Protein AF-A0A3D1R816-F1 (afdb_monomer)

Sequence (83 aa):
MLVDCRVVRAGGIGRAVIEREHTRLVRLERDGQLVSSASVEASRGEQSSPREEIGRLPFESLLDLARTATPADREELRRGAEL

Foldseek 3Di:
DKDWDWDDDPVWIKIFIADPPDRDTQFIDTNNHTPDHPDPPPPPDPPQPPVNVLVPDDPVVVVVVVVPDDPVNVVVVVVVVVD

Mean predicted aligned error: 15.99 Å

Solvent-accessible surface area (backbone atoms only — not comparable to full-atom values): 5188 Å² total; per-residue (Å²): 109,76,42,84,44,77,47,80,53,101,90,49,44,35,40,38,34,26,42,71,91,47,97,46,66,54,35,36,32,48,76,88,39,77,75,41,72,52,76,92,74,72,85,79,80,70,71,74,50,72,67,60,53,58,72,69,50,56,72,70,58,52,52,56,54,58,69,71,50,49,76,68,54,52,52,54,53,50,58,66,72,78,110

Nearest PDB structures (foldseek):
  7lh5-assembly2_DS  TM=8.528E-01  e=2.274E+00  Thermus thermophilus HB8
  4v6g-assembly1_BQ  TM=7.078E-01  e=1.769E+00  Thermus thermophilus HB8
  4p5m-assembly2_D  TM=2.849E-01  e=2.923E+00  Homo sapiens

Radius of gyration: 19.1 Å; Cα contacts (8 Å, |Δi|>4): 78; chains: 1; bounding box: 36×28×52 Å

Structure (mmCIF, N/CA/C/O backbone):
data_AF-A0A3D1R816-F1
#
_entry.id   AF-A0A3D1R816-F1
#
loop_
_atom_site.group_PDB
_atom_site.id
_atom_site.type_symbol
_atom_site.label_atom_id
_atom_site.label_alt_id
_atom_site.label_comp_id
_atom_site.label_asym_id
_atom_site.label_entity_id
_atom_site.label_seq_id
_atom_site.pdbx_PDB_ins_code
_atom_site.Cartn_x
_atom_site.Cartn_y
_atom_site.Cartn_z
_atom_site.occupancy
_atom_site.B_iso_or_equiv
_atom_site.auth_seq_id
_atom_site.auth_comp_id
_atom_site.auth_asym_id
_atom_site.auth_atom_id
_atom_site.pdbx_PDB_model_num
ATOM 1 N N . MET A 1 1 ? -17.311 3.085 2.382 1.00 57.94 1 MET A N 1
ATOM 2 C CA . MET A 1 1 ? -18.071 2.713 3.604 1.00 57.94 1 MET A CA 1
ATOM 3 C C . MET A 1 1 ? -17.096 2.600 4.770 1.00 57.94 1 MET A C 1
ATOM 5 O O . MET A 1 1 ? -16.002 2.103 4.544 1.00 57.94 1 MET A O 1
ATOM 9 N N . LEU A 1 2 ? -17.458 3.055 5.972 1.00 68.31 2 LEU A N 1
ATOM 10 C CA . LEU A 1 2 ? -16.600 2.983 7.164 1.00 68.31 2 LEU A CA 1
ATOM 11 C C . LEU A 1 2 ? -17.073 1.867 8.104 1.00 68.31 2 LEU A C 1
ATOM 13 O O . LEU A 1 2 ? -18.275 1.629 8.220 1.00 68.31 2 LEU A O 1
ATOM 17 N N . VAL A 1 3 ? -16.130 1.195 8.758 1.00 74.00 3 VAL A N 1
ATOM 18 C CA . VAL A 1 3 ? -16.368 0.186 9.793 1.00 74.00 3 VAL A CA 1
ATOM 19 C C . VAL A 1 3 ? -15.912 0.762 11.130 1.00 74.00 3 VAL A C 1
ATOM 21 O O . VAL A 1 3 ? -14.767 1.191 11.266 1.00 74.00 3 VAL A O 1
ATOM 24 N N . ASP A 1 4 ? -16.818 0.783 12.106 1.00 79.06 4 ASP A N 1
ATOM 25 C CA . ASP A 1 4 ? -16.523 1.175 13.484 1.00 79.06 4 ASP A CA 1
ATOM 26 C C . ASP A 1 4 ? -16.184 -0.077 14.301 1.00 79.06 4 ASP A C 1
ATOM 28 O O . ASP A 1 4 ? -17.023 -0.959 14.497 1.00 79.06 4 ASP A O 1
ATOM 32 N N . CYS A 1 5 ? -14.931 -0.174 14.731 1.00 76.38 5 CYS A N 1
ATOM 33 C CA . CYS A 1 5 ? -14.407 -1.289 15.501 1.00 76.38 5 CYS A CA 1
ATOM 34 C C . CYS A 1 5 ? -14.158 -0.846 16.942 1.00 76.38 5 CYS A C 1
ATOM 36 O O . CYS A 1 5 ? -13.306 0.004 17.211 1.00 76.38 5 CYS A O 1
ATOM 38 N N . ARG A 1 6 ? -14.836 -1.489 17.894 1.00 79.44 6 ARG A N 1
ATOM 39 C CA . ARG A 1 6 ? -14.584 -1.312 19.327 1.00 79.44 6 ARG A CA 1
ATOM 40 C C . ARG A 1 6 ? -13.795 -2.498 19.871 1.00 79.44 6 ARG A C 1
ATOM 42 O O . ARG A 1 6 ? -14.224 -3.640 19.742 1.00 79.44 6 ARG A O 1
ATOM 49 N N . VAL A 1 7 ? -12.660 -2.227 20.510 1.00 74.50 7 VAL A N 1
ATOM 50 C CA . VAL A 1 7 ? -11.802 -3.239 21.140 1.00 74.50 7 VAL A CA 1
ATOM 51 C C . VAL A 1 7 ? -1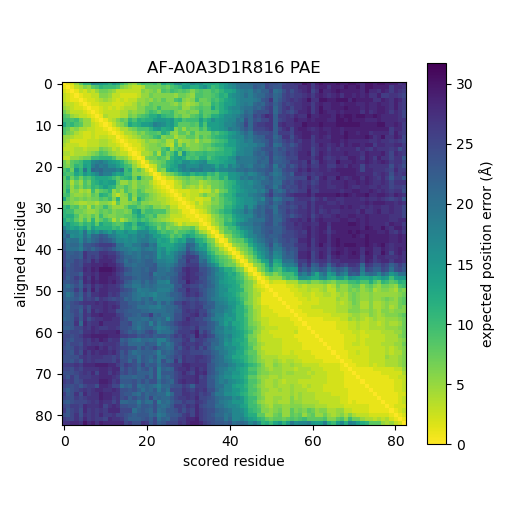1.857 -3.051 22.650 1.00 74.50 7 VAL A C 1
ATOM 53 O O . VAL A 1 7 ? -11.557 -1.974 23.151 1.00 74.50 7 VAL A O 1
ATOM 56 N N . VAL A 1 8 ? -12.222 -4.097 23.387 1.00 73.69 8 VAL A N 1
ATOM 57 C CA . VAL A 1 8 ? -12.287 -4.072 24.856 1.00 73.69 8 VAL A CA 1
ATOM 58 C C . VAL A 1 8 ? -11.258 -5.054 25.406 1.00 73.69 8 VAL A C 1
ATOM 60 O O . VAL A 1 8 ? -11.239 -6.217 25.005 1.00 73.69 8 VAL A O 1
ATOM 63 N N . ARG A 1 9 ? -10.384 -4.596 26.308 1.00 72.88 9 ARG A N 1
ATOM 64 C CA . ARG A 1 9 ? -9.431 -5.440 27.047 1.00 72.88 9 ARG A CA 1
ATOM 65 C C . ARG A 1 9 ? -9.461 -5.082 28.533 1.00 72.88 9 ARG A C 1
ATOM 67 O O . ARG A 1 9 ? -9.939 -4.018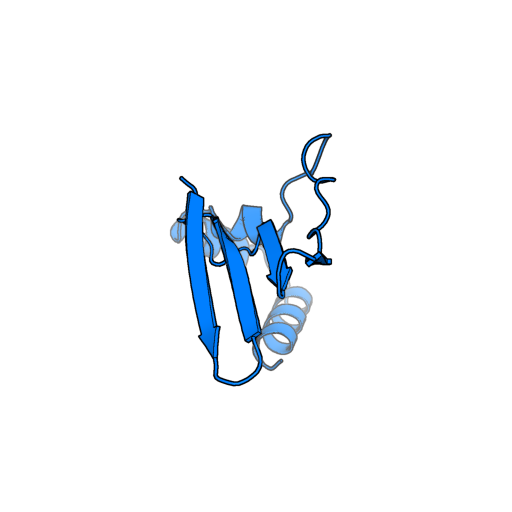 28.906 1.00 72.88 9 ARG A O 1
ATOM 74 N N . ALA A 1 10 ? -8.893 -5.944 29.377 1.00 69.06 10 ALA A N 1
ATOM 75 C CA . ALA A 1 10 ? -8.817 -5.719 30.827 1.00 69.06 10 ALA A CA 1
ATOM 76 C C . ALA A 1 10 ? -8.135 -4.389 31.219 1.00 69.06 10 ALA A C 1
ATOM 78 O O . ALA A 1 10 ? -8.405 -3.863 32.291 1.00 69.06 10 ALA A O 1
ATOM 79 N N . GLY A 1 11 ? -7.277 -3.839 30.350 1.00 67.69 11 GLY A N 1
ATOM 80 C CA . GLY A 1 11 ? -6.575 -2.569 30.560 1.00 67.69 11 GLY A CA 1
ATOM 81 C C . GLY A 1 11 ? -7.174 -1.345 29.855 1.00 67.69 11 GLY A C 1
ATOM 82 O O . GLY A 1 11 ? -6.489 -0.331 29.808 1.00 67.69 11 GLY A O 1
ATOM 83 N N . GLY A 1 12 ? -8.376 -1.431 29.264 1.00 72.50 12 GLY A N 1
ATOM 84 C CA . GLY A 1 12 ? -9.052 -0.269 28.663 1.00 72.50 12 GLY A CA 1
ATOM 85 C C . GLY A 1 12 ? -9.885 -0.566 27.412 1.00 72.50 12 GLY A C 1
ATOM 86 O O . GLY A 1 12 ? -9.988 -1.707 26.942 1.00 72.50 12 GLY A O 1
ATOM 87 N N . ILE A 1 13 ? -10.485 0.491 26.862 1.00 77.88 13 ILE A N 1
ATOM 88 C CA . ILE A 1 13 ? -11.365 0.446 25.688 1.00 77.88 13 ILE A CA 1
ATOM 89 C C . ILE A 1 13 ? -10.733 1.250 24.551 1.00 77.88 13 ILE A C 1
ATOM 91 O O . ILE A 1 13 ? -10.450 2.435 24.692 1.00 77.88 13 ILE A O 1
ATOM 95 N N . GLY A 1 14 ? -10.546 0.613 23.398 1.00 76.38 14 GLY A N 1
ATOM 96 C CA . GLY A 1 14 ? -10.092 1.254 22.169 1.00 76.38 14 GLY A CA 1
ATOM 97 C C . GLY A 1 14 ? -11.203 1.382 21.128 1.00 76.38 14 GLY A C 1
ATOM 98 O O . GLY A 1 14 ? -12.070 0.508 21.031 1.00 76.38 14 GLY A O 1
ATOM 99 N N . ARG A 1 15 ? -11.159 2.442 20.317 1.00 80.62 15 ARG A N 1
ATOM 100 C CA . ARG A 1 15 ? -12.021 2.605 19.136 1.00 80.62 15 ARG A CA 1
ATOM 101 C C . ARG A 1 15 ? -11.167 2.843 17.901 1.00 80.62 15 ARG A C 1
ATOM 103 O O . ARG A 1 15 ? -10.275 3.686 17.920 1.00 80.62 15 ARG A O 1
ATOM 110 N N . ALA A 1 16 ? -11.453 2.096 16.845 1.00 73.12 16 ALA A N 1
ATOM 111 C CA . ALA A 1 16 ? -10.798 2.188 15.554 1.00 73.12 16 ALA A CA 1
ATOM 112 C C . ALA A 1 16 ? -11.851 2.391 14.462 1.00 73.12 16 ALA A C 1
ATOM 114 O O . ALA A 1 16 ? -12.816 1.635 14.393 1.00 73.12 16 ALA A O 1
ATOM 115 N N . VAL A 1 17 ? -11.667 3.388 13.598 1.00 70.81 17 VAL A N 1
ATOM 116 C CA . VAL A 1 17 ? -12.489 3.546 12.387 1.00 70.81 17 VAL A CA 1
ATOM 117 C C . VAL A 1 17 ? -11.654 3.110 11.195 1.00 70.81 17 VAL A C 1
ATOM 119 O O . VAL A 1 17 ? -10.537 3.598 11.034 1.00 70.81 17 VAL A O 1
ATOM 122 N N . ILE A 1 18 ? -12.174 2.188 10.387 1.00 71.00 18 ILE A N 1
ATOM 123 C CA . ILE A 1 18 ? -11.457 1.595 9.252 1.00 71.00 18 ILE A CA 1
ATOM 124 C C . ILE A 1 18 ? -12.266 1.817 7.973 1.00 71.00 18 ILE A C 1
ATOM 126 O O . ILE A 1 18 ? -13.493 1.696 7.982 1.00 71.00 18 ILE A O 1
ATOM 130 N N . GLU A 1 19 ? -11.608 2.131 6.861 1.00 67.12 19 GLU A N 1
ATOM 131 C CA . GLU A 1 19 ? -12.258 2.065 5.549 1.00 67.12 19 GLU A CA 1
ATOM 132 C C . GLU A 1 19 ? -12.548 0.603 5.174 1.00 67.12 19 GLU A C 1
ATOM 134 O O . GLU A 1 19 ? -11.751 -0.293 5.405 1.00 67.12 19 GLU A O 1
ATOM 139 N N . ARG A 1 20 ? -13.738 0.306 4.645 1.00 56.09 20 ARG A N 1
ATOM 140 C CA . ARG A 1 20 ? -14.176 -1.091 4.450 1.00 56.09 20 ARG A CA 1
ATOM 141 C C . ARG A 1 20 ? -13.358 -1.852 3.391 1.00 56.09 20 ARG A C 1
ATOM 143 O O . ARG A 1 20 ? -13.345 -3.077 3.419 1.00 56.09 20 ARG A O 1
ATOM 150 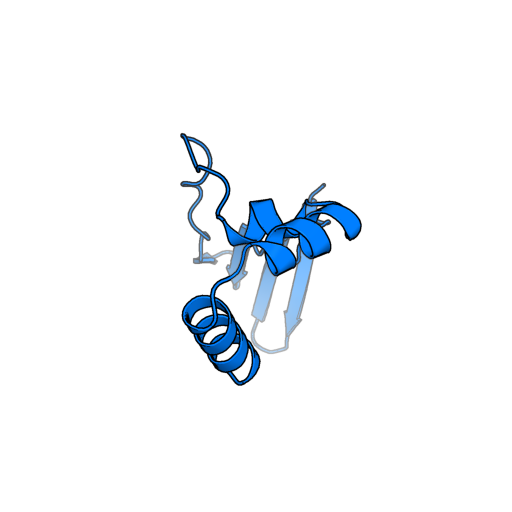N N . GLU A 1 21 ? -12.722 -1.150 2.456 1.00 59.56 21 GLU A N 1
ATOM 151 C CA . GLU A 1 21 ? -12.083 -1.749 1.267 1.00 59.56 21 GLU A CA 1
ATOM 152 C C . GLU A 1 21 ? -10.578 -1.971 1.432 1.00 59.56 21 GLU A C 1
ATOM 154 O O . GLU A 1 21 ? -9.997 -2.871 0.830 1.00 59.56 21 GLU A O 1
ATOM 159 N N . HIS A 1 22 ? -9.956 -1.201 2.313 1.00 57.25 22 HIS A N 1
ATOM 160 C CA . HIS A 1 22 ? -8.547 -1.287 2.649 1.00 57.25 22 HIS A CA 1
ATOM 161 C C . HIS A 1 22 ? -8.484 -1.183 4.157 1.00 57.25 22 HIS A C 1
ATOM 163 O O . HIS A 1 22 ? -9.167 -0.339 4.715 1.00 57.25 22 HIS A O 1
ATOM 169 N N . THR A 1 23 ? -7.696 -2.009 4.835 1.00 59.22 23 THR A N 1
ATOM 170 C CA . THR A 1 23 ? -7.501 -2.014 6.298 1.00 59.22 23 THR A CA 1
ATOM 171 C C . THR A 1 23 ? -6.843 -0.722 6.831 1.00 59.22 23 THR A C 1
ATOM 173 O O . THR A 1 23 ? -5.965 -0.758 7.689 1.00 59.22 23 THR A O 1
ATOM 176 N N . ARG A 1 24 ? -7.226 0.437 6.293 1.00 60.09 24 ARG A N 1
ATOM 177 C CA . ARG A 1 24 ? -6.738 1.779 6.548 1.00 60.09 24 ARG A CA 1
ATOM 178 C C . ARG A 1 24 ? -7.425 2.311 7.793 1.00 60.09 24 ARG A C 1
ATOM 180 O O . ARG A 1 24 ? -8.630 2.553 7.810 1.00 60.09 24 ARG A O 1
ATOM 187 N N . LEU A 1 25 ? -6.627 2.469 8.841 1.00 58.47 25 LEU A N 1
ATOM 188 C CA . LEU A 1 25 ? -7.030 3.035 10.117 1.00 58.47 25 LEU A CA 1
ATOM 189 C C . LEU A 1 25 ? -7.157 4.558 9.984 1.00 58.47 25 LEU A C 1
ATOM 191 O O . LEU A 1 25 ? -6.169 5.255 9.780 1.00 58.47 25 LEU A O 1
ATOM 195 N N . VAL A 1 26 ? -8.377 5.068 10.108 1.00 65.06 26 VAL A N 1
ATOM 196 C CA . VAL A 1 26 ? -8.714 6.495 9.978 1.00 65.06 26 VAL A CA 1
ATOM 197 C C . VAL A 1 26 ? -8.598 7.214 11.320 1.00 65.06 26 VAL A C 1
ATOM 199 O O . VAL A 1 26 ? -8.256 8.392 11.393 1.00 65.06 26 VAL A O 1
ATOM 202 N N . ARG A 1 27 ? -8.896 6.511 12.414 1.00 68.31 27 ARG A N 1
ATOM 203 C CA . ARG A 1 27 ? -8.936 7.102 13.753 1.00 68.31 27 ARG A CA 1
ATOM 204 C C . ARG A 1 27 ? -8.682 6.039 14.800 1.00 68.31 27 ARG A C 1
ATOM 206 O O . ARG A 1 27 ? -9.278 4.969 14.709 1.00 68.31 27 ARG A O 1
ATOM 213 N N . LEU A 1 28 ? -7.843 6.353 15.786 1.00 73.94 28 LEU A N 1
ATOM 214 C CA . LEU A 1 28 ? -7.566 5.485 16.925 1.00 73.94 28 LEU A CA 1
ATOM 215 C C . LEU A 1 28 ? -7.756 6.237 18.241 1.00 73.94 28 LEU A C 1
ATOM 217 O O . LEU A 1 28 ? -7.070 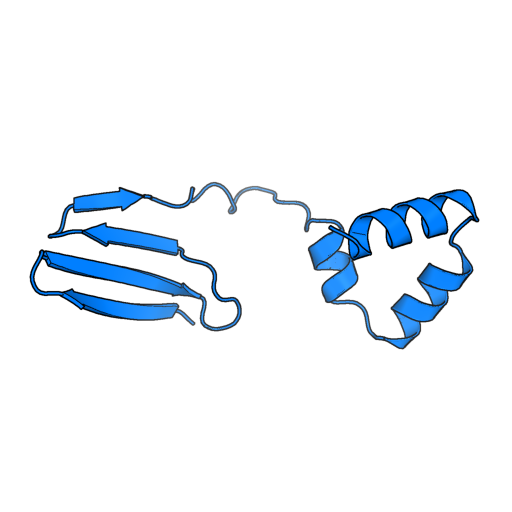7.223 18.512 1.00 73.94 28 LEU A O 1
ATOM 221 N N . GLU A 1 29 ? -8.650 5.728 19.078 1.00 79.12 29 GLU A N 1
ATOM 222 C CA . GLU A 1 29 ? -8.914 6.238 20.422 1.00 79.12 29 GLU A CA 1
ATOM 223 C C . GLU A 1 29 ? -8.610 5.169 21.475 1.00 79.12 29 GLU A C 1
ATOM 225 O O . GLU A 1 29 ? -8.799 3.977 21.224 1.00 79.12 29 GLU A O 1
ATOM 230 N N . ARG A 1 30 ? -8.181 5.603 22.662 1.00 77.88 30 ARG A N 1
ATOM 231 C CA . ARG A 1 30 ? -8.043 4.811 23.889 1.00 77.88 30 ARG A CA 1
ATOM 232 C C . ARG A 1 30 ? -8.710 5.577 25.024 1.00 77.88 30 ARG A C 1
ATOM 234 O O . ARG A 1 30 ? -8.343 6.716 25.282 1.00 77.88 30 ARG A O 1
ATOM 241 N N . ASP A 1 31 ? -9.702 4.964 25.661 1.00 73.75 31 ASP A N 1
ATOM 242 C CA . ASP A 1 31 ? -10.452 5.520 26.795 1.00 73.75 31 ASP A CA 1
ATOM 243 C C . ASP A 1 31 ? -10.995 6.937 26.524 1.00 73.75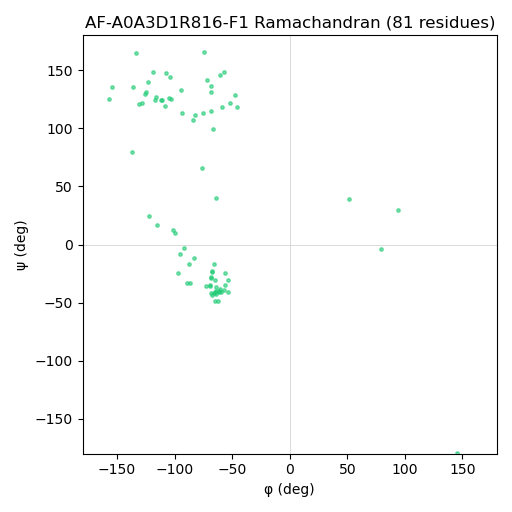 31 ASP A C 1
ATOM 245 O O . ASP A 1 31 ? -10.968 7.826 27.370 1.00 73.75 31 ASP A O 1
ATOM 249 N N . GLY A 1 32 ? -11.472 7.156 25.293 1.00 69.00 32 GLY A N 1
ATOM 250 C CA . GLY A 1 32 ? -12.000 8.444 24.832 1.00 69.00 32 GLY A CA 1
ATOM 251 C C . GLY A 1 32 ? -10.937 9.477 24.442 1.00 69.00 32 GLY A C 1
ATOM 252 O O . GLY A 1 32 ? -11.293 10.539 23.937 1.00 69.00 32 GLY A O 1
ATOM 253 N N . GLN A 1 33 ? -9.646 9.176 24.614 1.00 72.00 33 GLN A N 1
ATOM 254 C CA . GLN 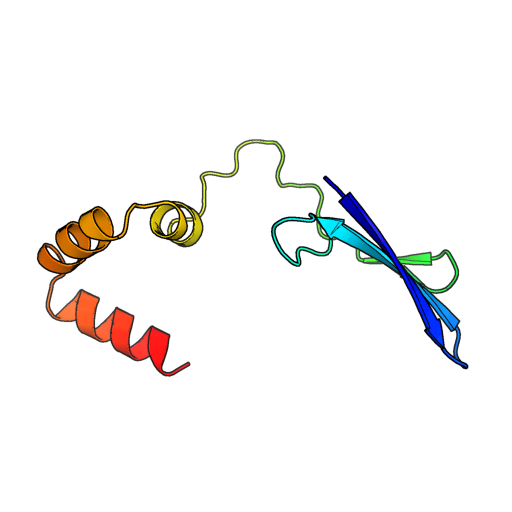A 1 33 ? -8.547 10.015 24.141 1.00 72.00 33 GLN A CA 1
ATOM 255 C C . GLN A 1 33 ? -8.061 9.569 22.765 1.00 72.00 33 GLN A C 1
ATOM 257 O O . GLN A 1 33 ? -7.812 8.389 22.522 1.00 72.00 33 GLN A O 1
ATOM 262 N N . LEU A 1 34 ? -7.894 10.528 21.856 1.00 70.25 34 LEU A N 1
ATOM 263 C CA . LEU A 1 34 ? -7.308 10.288 20.544 1.00 70.25 34 LEU A CA 1
ATOM 264 C C . LEU A 1 34 ? -5.821 9.941 20.711 1.00 70.25 34 LEU A C 1
ATOM 266 O O . LEU A 1 34 ? -5.031 10.773 21.146 1.00 70.25 34 LEU A O 1
ATOM 270 N N . VAL A 1 35 ? -5.447 8.710 20.364 1.00 71.88 35 VAL A N 1
ATOM 271 C CA . VAL A 1 35 ? -4.052 8.236 20.413 1.00 71.88 35 VAL A CA 1
ATOM 272 C C . VAL A 1 35 ? -3.327 8.585 19.116 1.00 71.88 35 VAL A C 1
ATOM 274 O O . VAL A 1 35 ? -2.132 8.863 19.122 1.00 71.88 35 VAL A O 1
ATOM 277 N N . SER A 1 36 ? -4.053 8.581 17.996 1.00 60.50 36 SER A N 1
ATOM 278 C CA . SER A 1 36 ? -3.554 9.023 16.698 1.00 60.50 36 SER A CA 1
ATOM 279 C C . SER A 1 36 ? -4.725 9.434 15.805 1.00 60.50 36 SER A C 1
ATOM 281 O O . SER A 1 36 ? -5.658 8.657 15.577 1.00 60.50 36 SER A O 1
ATOM 283 N N . SER A 1 37 ? -4.673 10.659 15.287 1.00 54.34 37 SER A N 1
ATOM 284 C CA . SER A 1 37 ? -5.286 10.988 14.002 1.00 54.34 37 SER A CA 1
ATOM 285 C C . SER A 1 37 ? -4.280 10.596 12.930 1.00 54.34 37 SER A C 1
ATOM 287 O O . SER A 1 37 ? -3.265 11.277 12.773 1.00 54.34 37 SER A O 1
ATOM 289 N N . ALA A 1 38 ? -4.531 9.514 12.194 1.00 53.00 38 ALA A N 1
ATOM 290 C CA . ALA A 1 38 ? -3.865 9.360 10.909 1.00 53.00 38 ALA A CA 1
ATOM 291 C C . ALA A 1 38 ? -4.258 10.591 10.080 1.00 53.00 38 ALA A C 1
ATOM 293 O O . ALA A 1 38 ? -5.447 10.872 9.928 1.00 53.00 38 ALA A O 1
ATOM 294 N N . SER A 1 39 ? -3.257 11.386 9.699 1.00 44.19 39 SER A N 1
ATOM 295 C CA . SER A 1 39 ? -3.416 12.736 9.164 1.00 44.19 39 SER A CA 1
ATOM 296 C C . SER A 1 39 ? -4.516 12.791 8.106 1.00 44.19 39 SER A C 1
ATOM 298 O O . SER A 1 39 ? -4.431 12.148 7.060 1.00 44.19 39 SER A O 1
ATOM 300 N N . VAL A 1 40 ? -5.556 13.576 8.381 1.00 43.62 40 VAL A N 1
ATOM 301 C CA . VAL A 1 40 ? -6.514 14.036 7.375 1.00 43.62 40 VAL A CA 1
ATOM 302 C C . VAL A 1 40 ? -5.821 15.153 6.586 1.00 43.62 40 VAL A C 1
ATOM 304 O O . VAL A 1 40 ? -6.193 16.315 6.674 1.00 43.62 40 VAL A O 1
ATOM 307 N N . GLU A 1 41 ? -4.764 14.810 5.850 1.00 41.94 41 GLU A N 1
ATOM 308 C CA . GLU A 1 41 ? -4.097 15.699 4.881 1.00 41.94 41 GLU A CA 1
ATOM 309 C C . GLU A 1 41 ? -4.078 15.099 3.467 1.00 41.94 41 GLU A C 1
ATOM 311 O O . GLU A 1 41 ? -3.292 15.486 2.616 1.00 41.94 41 GLU A O 1
ATOM 316 N N . ALA A 1 42 ? -5.021 14.204 3.177 1.00 41.88 42 ALA A N 1
ATOM 317 C CA . ALA A 1 42 ? -5.143 13.521 1.890 1.00 41.88 42 ALA A CA 1
ATOM 318 C C . ALA A 1 42 ? -6.233 14.103 0.965 1.00 41.88 42 ALA A C 1
ATOM 320 O O . ALA A 1 42 ? -6.657 13.476 -0.000 1.00 41.88 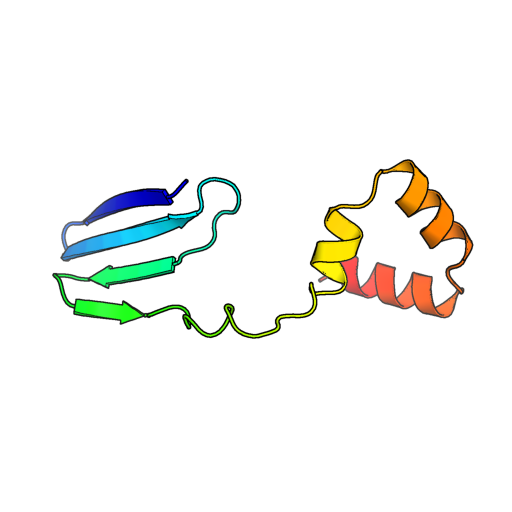42 ALA A O 1
ATOM 321 N N . SER A 1 43 ? -6.778 15.289 1.265 1.00 41.66 43 SER A N 1
ATOM 322 C CA . SER A 1 43 ? -7.921 15.850 0.510 1.00 41.66 43 SER A CA 1
ATOM 323 C C . SER A 1 43 ? -7.619 17.134 -0.260 1.00 41.66 43 SER A C 1
ATOM 325 O O . SER A 1 43 ? -8.540 17.815 -0.707 1.00 41.66 43 SER A O 1
ATOM 327 N N . ARG A 1 44 ? -6.342 17.462 -0.485 1.00 41.75 44 ARG A N 1
ATOM 328 C CA . ARG A 1 44 ? -5.947 18.500 -1.449 1.00 41.75 44 ARG A CA 1
ATOM 329 C C . ARG A 1 44 ? -4.745 18.039 -2.277 1.00 41.75 44 ARG A C 1
ATOM 331 O O . ARG A 1 44 ? -3.623 18.448 -2.023 1.00 41.75 44 ARG A O 1
ATOM 338 N N . GLY A 1 45 ? -5.012 17.216 -3.293 1.00 43.72 45 GLY A N 1
ATOM 339 C CA . GLY A 1 45 ? -4.083 17.002 -4.409 1.00 43.72 45 GLY A CA 1
ATOM 340 C C . GLY A 1 45 ? -3.119 15.820 -4.299 1.00 43.72 45 GLY A C 1
ATOM 341 O O . GLY A 1 45 ? -2.034 15.901 -4.866 1.00 43.72 45 GLY A O 1
ATOM 342 N N . GLU A 1 46 ? -3.481 14.731 -3.617 1.00 46.34 46 GLU A N 1
ATOM 343 C CA . GLU A 1 46 ? -2.685 13.498 -3.667 1.00 46.34 46 GLU A CA 1
ATOM 344 C C . GLU A 1 46 ? -2.749 12.897 -5.075 1.00 46.34 46 GLU A C 1
ATOM 346 O O . GLU A 1 46 ? -3.723 12.256 -5.472 1.00 46.34 46 GLU A O 1
ATOM 351 N N . GLN A 1 47 ? -1.698 13.152 -5.856 1.00 55.69 47 GLN A N 1
ATOM 352 C CA . GLN A 1 47 ? -1.355 12.320 -6.999 1.00 55.69 47 GLN A CA 1
ATOM 353 C C . GLN A 1 47 ? -1.303 10.881 -6.488 1.00 55.69 47 GLN A C 1
ATOM 355 O O . GLN A 1 47 ? -0.590 10.597 -5.523 1.00 55.69 47 GLN A O 1
ATOM 360 N N . SER A 1 48 ? -2.123 10.013 -7.085 1.00 57.72 48 SER A N 1
ATOM 361 C CA . SER A 1 48 ? -2.179 8.594 -6.744 1.00 57.72 48 SER A CA 1
ATOM 362 C C . SER A 1 48 ? -0.748 8.068 -6.701 1.00 57.72 48 SER A C 1
ATOM 364 O O . SER A 1 48 ? 0.037 8.317 -7.616 1.00 57.72 48 SER A O 1
ATOM 366 N N . SER A 1 49 ? -0.367 7.398 -5.614 1.00 74.94 49 SER A N 1
ATOM 367 C CA . SER A 1 49 ? 1.002 6.897 -5.534 1.00 74.94 49 SER A CA 1
ATOM 368 C C . SER A 1 49 ? 1.237 5.920 -6.696 1.00 74.94 49 SER A C 1
ATOM 370 O O . SER A 1 49 ? 0.314 5.179 -7.056 1.00 74.94 49 SER A O 1
ATOM 372 N N . PRO A 1 50 ? 2.449 5.844 -7.275 1.00 74.25 50 PRO A N 1
ATOM 373 C CA . PRO A 1 50 ? 2.714 4.928 -8.385 1.00 74.25 50 PRO A CA 1
ATOM 374 C C . PRO A 1 50 ? 2.325 3.474 -8.072 1.00 74.25 50 PRO A C 1
ATOM 376 O O . PRO A 1 50 ? 1.891 2.736 -8.950 1.00 74.25 50 PRO A O 1
ATOM 379 N N . ARG A 1 51 ? 2.402 3.061 -6.796 1.00 76.69 51 ARG A N 1
ATOM 380 C CA . ARG A 1 51 ? 1.942 1.738 -6.346 1.00 76.69 51 ARG A CA 1
ATOM 381 C C . ARG A 1 51 ? 0.423 1.572 -6.417 1.00 76.69 51 ARG A C 1
ATOM 383 O O . ARG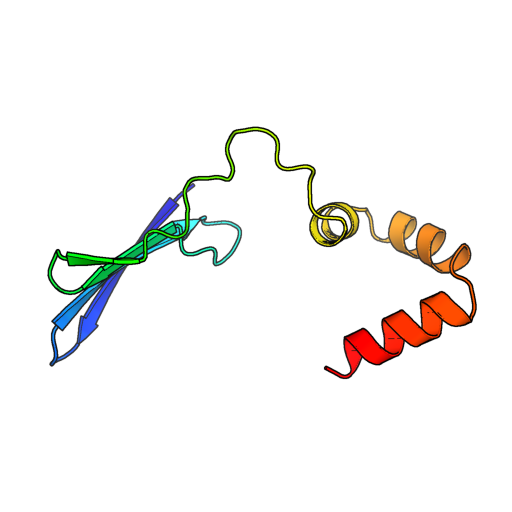 A 1 51 ? -0.040 0.511 -6.824 1.00 76.69 51 ARG A O 1
ATOM 390 N N . GLU A 1 52 ? -0.347 2.585 -6.034 1.00 76.31 52 GLU A N 1
ATOM 391 C CA . GLU A 1 52 ? -1.811 2.560 -6.143 1.00 76.31 52 GLU A CA 1
ATOM 392 C C . GLU A 1 52 ? -2.274 2.603 -7.598 1.00 76.31 52 GLU A C 1
ATOM 394 O O . GLU A 1 52 ? -3.254 1.948 -7.942 1.00 76.31 52 GLU A O 1
ATOM 399 N N . GLU A 1 53 ? -1.569 3.338 -8.459 1.00 79.81 53 GLU A N 1
ATOM 400 C CA . GLU A 1 53 ? -1.856 3.358 -9.895 1.00 79.81 53 GLU A CA 1
ATOM 401 C C . GLU A 1 53 ? -1.606 1.984 -10.522 1.00 79.81 53 GLU A C 1
ATOM 403 O O . GLU A 1 53 ? -2.499 1.437 -11.168 1.00 79.81 53 GLU A O 1
ATOM 408 N N . ILE A 1 54 ? -0.445 1.376 -10.248 1.00 84.50 54 ILE A N 1
ATOM 409 C CA . ILE A 1 54 ? -0.108 0.020 -10.704 1.00 84.50 54 ILE A CA 1
ATOM 410 C C . ILE A 1 54 ? -1.113 -1.008 -10.163 1.00 84.50 54 ILE A C 1
ATOM 412 O O . ILE A 1 54 ? -1.551 -1.884 -10.904 1.00 84.50 54 ILE A O 1
ATOM 416 N N . GLY A 1 55 ? -1.536 -0.884 -8.901 1.00 83.25 55 GLY A N 1
ATOM 417 C CA . GLY A 1 55 ? -2.498 -1.796 -8.276 1.00 83.25 55 GLY A CA 1
ATOM 418 C C . GLY A 1 55 ? -3.909 -1.762 -8.877 1.00 83.25 55 GLY A C 1
ATOM 419 O O . GLY A 1 55 ? -4.682 -2.692 -8.656 1.00 83.25 55 GLY A O 1
ATOM 420 N N . ARG A 1 56 ? -4.255 -0.718 -9.641 1.00 86.88 56 ARG A N 1
ATOM 421 C CA . ARG A 1 56 ? -5.543 -0.596 -10.349 1.00 86.88 56 ARG A CA 1
ATOM 422 C C . ARG A 1 56 ? -5.481 -1.071 -11.801 1.00 86.88 56 ARG A C 1
ATOM 424 O O . ARG A 1 56 ? -6.526 -1.138 -12.450 1.00 86.88 56 ARG A O 1
ATOM 431 N N . LEU A 1 57 ? -4.293 -1.369 -12.329 1.00 87.25 57 LEU A N 1
ATOM 432 C CA . LEU A 1 57 ? -4.150 -1.808 -13.712 1.00 87.25 57 LEU A CA 1
ATOM 433 C C . LEU A 1 57 ? -4.688 -3.236 -13.899 1.00 87.25 57 LEU A C 1
ATOM 435 O O . LEU A 1 57 ? -4.461 -4.102 -13.050 1.00 87.25 57 LEU A O 1
ATOM 439 N N . PRO A 1 58 ? -5.360 -3.520 -15.030 1.00 89.00 58 PRO A N 1
ATOM 440 C CA . PRO A 1 58 ? -5.660 -4.887 -15.429 1.00 89.00 58 PRO A CA 1
ATOM 441 C C . PRO A 1 58 ? -4.380 -5.716 -15.542 1.00 89.00 58 PRO A C 1
ATOM 443 O O . PRO A 1 58 ? -3.332 -5.207 -15.940 1.00 89.00 58 PRO A O 1
ATOM 446 N N . PHE A 1 59 ? -4.487 -7.015 -15.264 1.00 86.19 59 PHE A N 1
ATOM 447 C CA . PHE A 1 59 ? -3.342 -7.926 -15.297 1.00 86.19 59 PHE A CA 1
ATOM 448 C C . PHE A 1 59 ? -2.574 -7.880 -16.629 1.00 86.19 59 PHE A C 1
ATOM 450 O O . PHE A 1 59 ? -1.349 -7.818 -16.631 1.00 86.19 59 PHE A O 1
ATOM 457 N N . GLU A 1 60 ? -3.279 -7.808 -17.759 1.00 92.19 60 GLU A N 1
ATOM 458 C CA . GLU A 1 60 ? -2.658 -7.700 -19.087 1.00 92.19 60 GLU A CA 1
ATOM 459 C C . GLU A 1 60 ? -1.794 -6.436 -19.234 1.00 92.19 60 GLU A C 1
ATOM 461 O O . GLU A 1 60 ? -0.691 -6.484 -19.775 1.00 92.19 60 GLU A O 1
ATOM 466 N N . SER A 1 61 ? -2.235 -5.309 -18.669 1.00 90.00 61 SER A N 1
ATOM 467 C CA . SER A 1 61 ? -1.470 -4.056 -18.680 1.00 90.00 61 SER A CA 1
ATOM 468 C C . SER A 1 61 ? -0.203 -4.138 -17.825 1.00 90.00 61 SER A C 1
ATOM 470 O O . SER A 1 61 ? 0.789 -3.476 -18.129 1.00 90.00 61 SER A O 1
ATOM 472 N N . LEU A 1 62 ? -0.196 -4.980 -16.785 1.00 87.94 62 LEU A N 1
ATOM 473 C CA . LEU A 1 62 ? 1.012 -5.260 -16.005 1.00 87.94 62 LEU A CA 1
ATOM 474 C C . LEU A 1 62 ? 2.034 -6.063 -16.820 1.00 87.94 62 LEU A C 1
ATO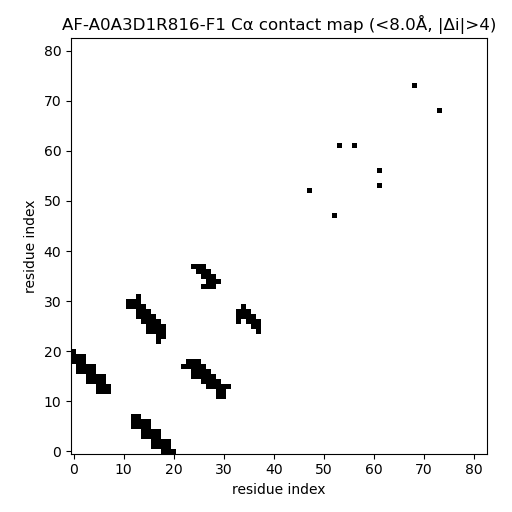M 476 O O . LEU A 1 62 ? 3.235 -5.827 -16.690 1.00 87.94 62 LEU A O 1
ATOM 480 N N . LEU A 1 63 ? 1.579 -6.973 -17.690 1.00 89.00 63 LEU A N 1
ATOM 481 C CA . LEU A 1 63 ? 2.465 -7.713 -18.594 1.00 89.00 63 LEU A CA 1
ATOM 482 C C . LEU A 1 63 ? 3.116 -6.786 -19.621 1.00 89.00 63 LEU A C 1
ATOM 484 O O . LEU A 1 63 ? 4.315 -6.906 -19.882 1.00 89.00 63 LEU A O 1
ATOM 488 N N . ASP A 1 64 ? 2.356 -5.841 -20.172 1.00 91.69 64 ASP A N 1
ATOM 489 C CA . ASP A 1 64 ? 2.891 -4.851 -21.107 1.00 91.69 64 ASP A CA 1
ATOM 490 C C . ASP A 1 64 ? 3.912 -3.923 -20.441 1.00 91.69 64 ASP A C 1
ATOM 492 O O . ASP A 1 64 ? 4.983 -3.690 -21.002 1.00 91.69 64 ASP A O 1
ATOM 496 N N . LEU A 1 65 ? 3.657 -3.491 -19.204 1.00 87.94 65 LEU A N 1
ATOM 497 C CA . LEU A 1 65 ? 4.623 -2.722 -18.416 1.00 87.94 65 LEU A CA 1
ATOM 498 C C . LEU A 1 65 ? 5.895 -3.533 -18.104 1.00 87.94 65 LEU A C 1
ATOM 500 O O . LEU A 1 65 ? 7.013 -3.026 -18.191 1.00 87.94 65 LEU A O 1
ATOM 504 N N . ALA A 1 66 ? 5.759 -4.823 -17.791 1.00 88.31 66 ALA A N 1
ATOM 505 C CA . ALA A 1 66 ? 6.906 -5.696 -17.544 1.00 88.31 66 ALA A CA 1
ATOM 506 C C . ALA A 1 66 ? 7.784 -5.886 -18.797 1.00 88.31 66 ALA A C 1
ATOM 508 O O . ALA A 1 66 ? 9.005 -6.047 -18.691 1.00 88.31 66 ALA A O 1
ATOM 509 N N . ARG A 1 67 ? 7.186 -5.839 -19.995 1.00 91.19 67 ARG A N 1
ATOM 510 C CA . ARG A 1 67 ? 7.916 -5.924 -21.270 1.00 91.19 67 ARG A CA 1
ATOM 511 C C . ARG A 1 67 ? 8.781 -4.694 -21.537 1.00 91.19 67 ARG A C 1
ATOM 513 O O . ARG A 1 67 ? 9.817 -4.842 -22.180 1.00 91.19 67 ARG A O 1
ATOM 520 N N . THR A 1 68 ? 8.407 -3.519 -21.028 1.00 93.00 68 THR A N 1
ATOM 521 C CA . THR A 1 68 ? 9.204 -2.289 -21.178 1.00 93.00 68 THR A CA 1
ATOM 522 C C . THR A 1 68 ? 10.325 -2.158 -20.144 1.00 93.00 68 THR A C 1
ATOM 524 O O . THR A 1 68 ? 11.184 -1.295 -20.294 1.00 93.00 68 THR A O 1
ATOM 527 N N . ALA A 1 69 ? 10.338 -3.000 -19.106 1.00 92.44 69 ALA A N 1
ATOM 528 C CA . ALA A 1 69 ? 11.324 -2.939 -18.031 1.00 92.44 69 ALA A CA 1
ATOM 529 C C . ALA A 1 69 ? 12.734 -3.319 -18.510 1.00 92.44 69 ALA A C 1
ATOM 531 O O . ALA A 1 69 ? 12.946 -4.378 -19.119 1.00 92.44 69 ALA A O 1
ATOM 532 N N . THR A 1 70 ? 13.712 -2.482 -18.166 1.00 94.31 70 THR A N 1
ATOM 533 C CA . THR A 1 70 ? 15.132 -2.740 -18.412 1.00 94.31 70 THR A CA 1
ATOM 534 C C . THR A 1 70 ? 15.680 -3.798 -17.441 1.00 94.31 70 THR A C 1
ATOM 536 O O . THR A 1 70 ? 15.051 -4.109 -16.425 1.00 94.31 70 THR A O 1
ATOM 539 N N . PRO A 1 71 ? 16.874 -4.369 -17.698 1.00 92.94 71 PRO A N 1
ATOM 540 C CA . PRO A 1 71 ? 17.517 -5.268 -16.741 1.00 92.94 71 PRO A CA 1
ATOM 541 C C . PRO A 1 71 ? 17.728 -4.640 -15.354 1.00 92.94 71 PRO A C 1
ATOM 543 O O . PRO A 1 71 ? 17.594 -5.339 -14.355 1.00 92.94 71 PRO A O 1
ATOM 546 N N . ALA A 1 72 ? 18.007 -3.333 -15.289 1.00 93.50 72 ALA A N 1
ATOM 547 C CA . ALA A 1 72 ? 18.168 -2.613 -14.027 1.00 93.50 72 ALA A CA 1
ATOM 548 C C . ALA A 1 72 ? 16.842 -2.514 -13.254 1.00 93.50 72 ALA A C 1
ATOM 550 O O . ALA A 1 72 ? 16.810 -2.808 -12.061 1.00 93.50 72 ALA A O 1
ATOM 551 N N . ASP A 1 73 ? 15.739 -2.201 -13.944 1.00 90.94 73 ASP A N 1
ATOM 552 C CA . ASP A 1 73 ? 14.405 -2.134 -13.329 1.00 90.94 73 ASP A CA 1
ATOM 553 C C . ASP A 1 73 ? 13.991 -3.489 -12.745 1.00 90.94 73 ASP A C 1
ATOM 555 O O . ASP A 1 73 ? 13.444 -3.570 -11.648 1.00 90.94 73 ASP A O 1
ATOM 559 N N . ARG A 1 74 ? 14.296 -4.584 -13.454 1.00 90.12 74 ARG A N 1
ATOM 560 C CA . ARG A 1 74 ? 14.004 -5.949 -12.986 1.00 90.12 74 ARG A CA 1
ATOM 561 C C . ARG A 1 74 ? 14.777 -6.310 -11.724 1.00 90.12 74 ARG A C 1
ATOM 563 O O . ARG A 1 74 ? 14.243 -7.014 -10.869 1.00 90.12 74 ARG A O 1
ATOM 570 N N . GLU A 1 75 ? 16.012 -5.840 -11.608 1.00 92.62 75 GLU A N 1
ATOM 571 C CA . GLU A 1 75 ? 16.830 -6.082 -10.423 1.00 92.62 75 GLU A CA 1
ATOM 572 C C . GLU A 1 75 ? 16.347 -5.268 -9.217 1.00 92.62 75 GLU A C 1
ATOM 574 O O . GLU A 1 75 ? 16.345 -5.764 -8.092 1.00 92.62 75 GLU A O 1
ATOM 579 N N . GLU A 1 76 ? 15.873 -4.041 -9.441 1.00 88.12 76 GLU A N 1
ATOM 580 C CA . GLU A 1 76 ? 15.224 -3.243 -8.396 1.00 88.12 76 GLU A CA 1
ATOM 581 C C . GLU A 1 76 ? 13.917 -3.898 -7.919 1.00 88.12 76 GLU A C 1
ATOM 583 O O . GLU A 1 76 ? 13.677 -4.011 -6.717 1.00 88.12 76 GLU A O 1
ATOM 588 N N . LEU A 1 77 ? 13.103 -4.414 -8.849 1.00 85.00 77 LEU A N 1
ATOM 589 C CA . LEU A 1 77 ? 11.872 -5.140 -8.521 1.00 85.00 77 LEU A CA 1
ATOM 590 C C . LEU A 1 77 ? 12.144 -6.411 -7.705 1.00 85.00 77 LEU A C 1
ATOM 592 O O . LEU A 1 77 ? 11.414 -6.680 -6.753 1.00 85.00 77 LEU A O 1
ATOM 596 N N . ARG A 1 78 ? 13.195 -7.177 -8.040 1.00 88.44 78 ARG A N 1
ATOM 597 C CA . ARG A 1 78 ? 13.592 -8.370 -7.274 1.00 88.44 78 ARG A CA 1
ATOM 598 C C . ARG A 1 78 ? 13.996 -8.002 -5.849 1.00 88.44 78 ARG A C 1
ATOM 600 O O . ARG A 1 78 ? 13.474 -8.595 -4.911 1.00 88.44 78 ARG A O 1
ATOM 607 N N . ARG A 1 79 ? 14.850 -6.986 -5.683 1.00 87.12 79 ARG A N 1
ATOM 608 C CA . ARG A 1 79 ? 15.252 -6.496 -4.354 1.00 87.12 79 ARG A CA 1
ATOM 609 C C . ARG A 1 79 ? 14.054 -6.062 -3.514 1.00 87.12 79 ARG A C 1
ATOM 611 O O . ARG A 1 79 ? 14.009 -6.352 -2.327 1.00 87.12 79 ARG A O 1
ATOM 618 N N . GLY A 1 80 ? 13.064 -5.419 -4.131 1.00 81.69 80 GLY A N 1
ATOM 619 C CA . GLY A 1 80 ? 11.827 -5.036 -3.454 1.00 81.69 80 GLY A CA 1
ATOM 620 C C . GLY A 1 80 ? 10.928 -6.207 -3.033 1.00 81.69 80 GLY A C 1
ATOM 621 O O . GLY A 1 80 ? 10.121 -6.022 -2.129 1.00 81.69 80 GLY A O 1
ATOM 622 N N . ALA A 1 81 ? 11.040 -7.380 -3.666 1.00 80.94 81 ALA A N 1
ATOM 623 C CA . ALA A 1 81 ? 10.248 -8.571 -3.342 1.00 80.94 81 ALA A CA 1
ATOM 624 C C . ALA A 1 81 ? 10.870 -9.448 -2.237 1.00 80.94 81 ALA A C 1
ATOM 626 O O . ALA A 1 81 ? 10.184 -10.301 -1.679 1.00 80.94 81 ALA A O 1
ATOM 627 N N . GLU A 1 82 ? 12.159 -9.261 -1.947 1.00 81.12 82 GLU A N 1
ATOM 628 C CA . GLU A 1 82 ? 12.909 -9.994 -0.915 1.00 81.12 82 GLU A CA 1
ATOM 629 C C . GLU A 1 82 ? 12.908 -9.287 0.460 1.00 81.12 82 GLU A C 1
ATOM 631 O O . GLU A 1 82 ? 13.443 -9.834 1.426 1.00 81.12 82 GLU A O 1
ATOM 636 N N . LEU A 1 83 ? 12.309 -8.092 0.551 1.00 55.81 83 LEU A N 1
ATOM 637 C CA . LEU A 1 83 ? 12.120 -7.291 1.772 1.00 55.81 83 LEU A CA 1
ATOM 638 C C . LEU A 1 83 ? 10.753 -7.546 2.418 1.00 55.81 83 LEU A C 1
ATOM 640 O O . LEU A 1 83 ? 10.706 -7.569 3.669 1.00 55.81 83 LEU A O 1
#

Secondary structure (DSSP, 8-state):
-EEEEEEEETTEEEEEEEESSS--EEEEEETTEEEEE-----SS--PPPHHHHHHTS-HHHHHHHHHH--HHHHHHHHHHH--

pLDDT: mean 73.33, std 14.86, range [41.66, 94.31]